Protein AF-A0A7C1KCN3-F1 (afdb_monomer_lite)

Secondary structure (DSSP, 8-state):
--HHHHHHHHHHHHHHHHHHHHHHHHHHHHHS-HHHHHHHHHHS-TTT--SHHHHHHHHHHHHHHHHHS-HHHHHHHHHHHHHT-GGGHHHHHHTSHHHHHHHHHTT---TT-S--S----

Foldseek 3Di:
DDPVLVVVVVLLVVLQVVLVVLVVVLVVLAVDDLVRVLVVLCVLQCVVDVDPVSVVVSLVVLLSCLVRPDLVSLVSSLVVQVVVDDSSNVVSVSSDPVVSVVSVVVVDDPVSNDNDPDDDD

Sequence (121 aa):
MSELREAWKLRNSLAAALEQALDWVGREIQRASVEELIDFCGSFSPGRAAGPEWVSSFDRFVELLWQHADPAVIAQLEAAFRARGPLWAPIANAFSPEHGARLRARDWRAPGARRPAVVLR

Radius of gyration: 17.43 Å; chains: 1; bounding box: 43×31×45 Å

pLDDT: mean 83.1, std 13.13, range [53.16, 97.44]

Structure (mmCIF, N/CA/C/O backbone):
data_AF-A0A7C1KCN3-F1
#
_entry.id   AF-A0A7C1KCN3-F1
#
loop_
_atom_site.group_PDB
_atom_site.id
_atom_site.type_symbol
_atom_site.label_atom_id
_atom_site.label_alt_id
_atom_site.label_comp_id
_atom_site.label_asym_id
_atom_site.label_entity_id
_atom_site.label_seq_id
_atom_site.pdbx_PDB_ins_code
_atom_site.Cartn_x
_atom_site.Cartn_y
_atom_site.Cartn_z
_atom_site.occupancy
_atom_site.B_iso_or_equiv
_atom_site.auth_seq_id
_atom_site.auth_comp_id
_atom_site.auth_asym_id
_atom_site.auth_atom_id
_atom_site.pdbx_PDB_model_num
ATOM 1 N N . MET A 1 1 ? 30.241 -0.797 -29.818 1.00 61.84 1 MET A N 1
ATOM 2 C CA . MET A 1 1 ? 28.903 -1.132 -29.271 1.00 61.84 1 MET A CA 1
ATOM 3 C C . MET A 1 1 ? 28.021 0.096 -29.415 1.00 61.84 1 MET A C 1
ATOM 5 O O . MET A 1 1 ? 28.537 1.180 -29.201 1.00 61.84 1 MET A O 1
ATOM 9 N N . SER A 1 2 ? 26.751 -0.033 -29.816 1.00 87.50 2 SER A N 1
ATOM 10 C CA . SER A 1 2 ? 25.871 1.141 -29.959 1.00 87.50 2 SER A CA 1
ATOM 11 C C . SER A 1 2 ? 25.418 1.660 -28.593 1.00 87.50 2 SER A C 1
ATOM 13 O O . SER A 1 2 ? 24.990 0.853 -27.767 1.00 87.50 2 SER A O 1
ATOM 15 N N . GLU A 1 3 ? 25.395 2.975 -28.396 1.00 91.50 3 GLU A N 1
ATOM 16 C CA . GLU A 1 3 ? 24.912 3.628 -27.166 1.00 91.50 3 GLU A CA 1
ATOM 17 C C . GLU A 1 3 ? 23.501 3.173 -26.764 1.00 91.50 3 GLU A C 1
ATOM 19 O O . GLU A 1 3 ? 23.243 2.902 -25.595 1.00 91.50 3 GLU A O 1
ATOM 24 N N . LEU A 1 4 ? 22.615 2.950 -27.743 1.00 89.44 4 LEU A N 1
ATOM 25 C CA . LEU A 1 4 ? 21.261 2.436 -27.511 1.00 89.44 4 LEU A CA 1
ATOM 26 C C . LEU A 1 4 ? 21.243 1.065 -26.809 1.00 89.44 4 LEU A C 1
ATOM 28 O O . LEU A 1 4 ? 20.371 0.793 -25.986 1.00 89.44 4 LEU A O 1
ATOM 32 N N . ARG A 1 5 ? 22.217 0.197 -27.105 1.00 88.44 5 ARG A N 1
ATOM 33 C CA . ARG A 1 5 ? 22.323 -1.134 -26.486 1.00 88.44 5 ARG A CA 1
ATOM 34 C C . ARG A 1 5 ? 22.735 -1.018 -25.023 1.00 88.44 5 ARG A C 1
ATOM 36 O O . ARG A 1 5 ? 22.178 -1.722 -24.187 1.00 88.44 5 ARG A O 1
ATOM 43 N N . GLU A 1 6 ? 23.679 -0.135 -24.717 1.00 89.75 6 GLU A N 1
ATOM 44 C CA . GLU A 1 6 ? 24.119 0.100 -23.339 1.00 89.75 6 GLU A CA 1
ATOM 45 C C . GLU A 1 6 ? 23.029 0.799 -22.516 1.00 89.75 6 GLU A C 1
ATOM 47 O O . GLU A 1 6 ? 22.738 0.366 -21.402 1.00 89.75 6 GLU A O 1
ATOM 52 N N . ALA A 1 7 ? 22.320 1.772 -23.099 1.00 89.00 7 ALA A N 1
ATOM 53 C CA . ALA A 1 7 ? 21.140 2.376 -22.481 1.00 89.00 7 ALA A CA 1
ATOM 54 C C . ALA A 1 7 ? 20.051 1.329 -22.174 1.00 89.00 7 ALA A C 1
ATOM 56 O O . ALA A 1 7 ? 19.464 1.332 -21.089 1.00 89.00 7 ALA A O 1
ATOM 57 N N . TRP A 1 8 ? 19.814 0.379 -23.088 1.00 86.88 8 TRP A N 1
ATOM 58 C CA . TRP A 1 8 ? 18.850 -0.703 -22.869 1.00 86.88 8 TRP A CA 1
ATOM 59 C C . TRP A 1 8 ? 19.272 -1.664 -21.750 1.00 86.88 8 TRP A C 1
ATOM 61 O O . TRP A 1 8 ? 18.446 -2.050 -20.920 1.00 86.88 8 TRP A O 1
ATOM 71 N N . LYS A 1 9 ? 20.558 -2.034 -21.687 1.00 86.88 9 LYS A N 1
ATOM 72 C CA . LYS A 1 9 ? 21.103 -2.846 -20.587 1.00 86.88 9 LYS A CA 1
ATOM 73 C C . LYS A 1 9 ? 20.945 -2.134 -19.244 1.00 86.88 9 LYS A C 1
ATOM 75 O O . LYS A 1 9 ? 20.444 -2.748 -18.305 1.00 86.88 9 LYS A O 1
ATOM 80 N N . LEU A 1 10 ? 21.289 -0.845 -19.169 1.00 88.69 10 LEU A N 1
ATOM 81 C CA . LEU A 1 10 ? 21.130 -0.039 -17.956 1.00 88.69 10 LEU A CA 1
ATOM 82 C C . LEU A 1 10 ? 19.670 -0.012 -17.491 1.00 88.69 10 LEU A C 1
ATOM 84 O O . LEU A 1 10 ? 19.392 -0.304 -16.329 1.00 88.69 10 LEU A O 1
ATOM 88 N N . ARG A 1 11 ? 18.726 0.252 -18.403 1.00 87.06 11 ARG A N 1
ATOM 89 C CA . ARG A 1 11 ? 17.289 0.209 -18.100 1.00 87.06 11 ARG A CA 1
ATOM 90 C C . ARG A 1 11 ? 16.866 -1.138 -17.505 1.00 87.06 11 ARG A C 1
ATOM 92 O O . ARG A 1 11 ? 16.059 -1.162 -16.579 1.00 87.06 11 ARG A O 1
ATOM 99 N N . ASN A 1 12 ? 17.390 -2.255 -18.014 1.00 85.19 12 ASN A N 1
ATOM 100 C CA . ASN A 1 12 ? 17.054 -3.591 -17.509 1.00 85.19 12 ASN A CA 1
ATOM 101 C C . ASN A 1 12 ? 17.644 -3.863 -16.122 1.00 85.19 12 ASN A C 1
ATOM 103 O O . ASN A 1 12 ? 16.952 -4.438 -15.283 1.00 85.19 12 ASN A O 1
ATOM 107 N N . SER A 1 13 ? 18.871 -3.412 -15.860 1.00 86.19 13 SER A N 1
ATOM 108 C CA . SER A 1 13 ? 19.472 -3.483 -14.524 1.00 86.19 13 SER A CA 1
ATOM 109 C C . SER A 1 13 ? 18.679 -2.661 -13.506 1.00 86.19 13 SER A C 1
ATOM 111 O O . SER A 1 13 ? 18.402 -3.148 -12.414 1.00 86.19 13 SER A O 1
ATOM 113 N N . LEU A 1 14 ? 18.241 -1.451 -13.878 1.00 86.94 14 LEU A N 1
ATOM 114 C CA . LEU A 1 14 ? 17.398 -0.607 -13.025 1.00 86.94 14 LEU A CA 1
ATOM 115 C C . LEU A 1 14 ? 16.030 -1.246 -12.753 1.00 86.94 14 LEU A C 1
ATOM 117 O O . LEU A 1 14 ? 15.568 -1.228 -11.617 1.00 86.94 14 LEU A O 1
ATOM 121 N N . ALA A 1 15 ? 15.407 -1.865 -13.760 1.00 83.81 15 ALA A N 1
ATOM 122 C CA . ALA A 1 15 ? 14.154 -2.599 -13.578 1.00 83.81 15 ALA A CA 1
ATOM 123 C C . ALA A 1 15 ? 14.308 -3.767 -12.584 1.00 83.81 15 ALA A C 1
ATOM 125 O O . ALA A 1 15 ? 13.458 -3.949 -11.716 1.00 83.81 15 ALA A O 1
ATOM 126 N N . ALA A 1 16 ? 15.407 -4.524 -12.672 1.00 84.69 16 ALA A N 1
ATOM 127 C CA . ALA A 1 16 ? 15.692 -5.625 -11.750 1.00 84.69 16 ALA A CA 1
ATOM 128 C C . ALA A 1 16 ? 16.024 -5.144 -10.327 1.00 84.69 16 ALA A C 1
ATOM 130 O O . ALA A 1 16 ? 15.675 -5.815 -9.356 1.00 84.69 16 ALA A O 1
ATOM 131 N N . ALA A 1 17 ? 16.700 -4.002 -10.189 1.00 87.25 17 ALA A N 1
ATOM 132 C CA . ALA A 1 17 ? 16.958 -3.385 -8.890 1.00 87.25 17 ALA A CA 1
ATOM 133 C C . ALA A 1 17 ? 15.660 -2.873 -8.246 1.00 87.25 17 ALA A C 1
ATOM 135 O O . ALA A 1 17 ? 15.444 -3.085 -7.057 1.00 87.25 17 ALA A O 1
ATOM 136 N N . LEU A 1 18 ? 14.773 -2.259 -9.037 1.00 86.44 18 LEU A N 1
ATOM 137 C CA . LEU A 1 18 ? 13.465 -1.803 -8.569 1.00 86.44 18 LEU A CA 1
ATOM 138 C C . LEU A 1 18 ? 12.604 -2.973 -8.079 1.00 86.44 18 LEU A C 1
ATOM 140 O O . LEU A 1 18 ? 12.014 -2.877 -7.012 1.00 86.44 18 LEU A O 1
ATOM 144 N N . GLU A 1 19 ? 12.563 -4.084 -8.816 1.00 84.75 19 GLU A N 1
ATOM 145 C CA . GLU A 1 19 ? 11.852 -5.299 -8.391 1.00 84.75 19 GLU A CA 1
ATOM 146 C C . GLU A 1 19 ? 12.354 -5.801 -7.025 1.00 84.75 19 GLU A C 1
ATOM 148 O O . GLU A 1 19 ? 11.560 -5.984 -6.108 1.00 84.75 19 GLU A O 1
ATOM 153 N N . GLN A 1 20 ? 13.675 -5.906 -6.841 1.00 87.50 20 GLN A N 1
ATOM 154 C CA . GLN A 1 20 ? 14.273 -6.307 -5.559 1.00 87.50 20 GLN A CA 1
ATOM 155 C C . GLN A 1 20 ? 13.968 -5.330 -4.417 1.00 87.50 20 GLN A C 1
ATOM 157 O O . GLN A 1 20 ? 13.759 -5.756 -3.281 1.00 87.50 20 GLN A O 1
ATOM 162 N N . ALA A 1 21 ? 13.955 -4.025 -4.702 1.00 89.69 21 ALA A N 1
ATOM 163 C CA . ALA A 1 21 ? 13.609 -3.011 -3.715 1.00 89.69 21 ALA A CA 1
ATOM 164 C C . ALA A 1 21 ? 12.146 -3.145 -3.270 1.00 89.69 21 ALA A C 1
ATOM 166 O O . ALA A 1 21 ? 11.868 -3.083 -2.076 1.00 89.69 21 ALA A O 1
ATOM 167 N N . LEU A 1 22 ? 11.221 -3.388 -4.204 1.00 88.62 22 LEU A N 1
ATOM 168 C CA . LEU A 1 22 ? 9.805 -3.594 -3.892 1.00 88.62 22 LEU A CA 1
ATOM 169 C C . LEU A 1 22 ? 9.577 -4.890 -3.102 1.00 88.62 22 LEU A C 1
ATOM 171 O O . LEU A 1 22 ? 8.840 -4.868 -2.121 1.00 88.62 22 LEU A O 1
ATOM 175 N N . ASP A 1 23 ? 10.274 -5.979 -3.441 1.00 88.81 23 ASP A N 1
ATOM 176 C CA . ASP A 1 23 ? 10.240 -7.226 -2.661 1.00 88.81 23 ASP A CA 1
ATOM 177 C C . ASP A 1 23 ? 10.787 -7.037 -1.238 1.00 88.81 23 ASP A C 1
ATOM 179 O O . ASP A 1 23 ? 10.327 -7.661 -0.277 1.00 88.81 23 ASP A O 1
ATOM 183 N N . TRP A 1 24 ? 11.810 -6.194 -1.074 1.00 92.44 24 TRP A N 1
ATOM 184 C CA . TRP A 1 24 ? 12.312 -5.828 0.247 1.00 92.44 24 TRP A CA 1
ATOM 185 C C . TRP A 1 24 ? 11.275 -5.017 1.030 1.00 92.44 24 TRP A C 1
ATOM 187 O O . TRP A 1 24 ? 10.949 -5.408 2.147 1.00 92.44 24 TRP A O 1
ATOM 197 N N . VAL A 1 25 ? 10.678 -3.984 0.428 1.00 92.06 25 VAL A N 1
ATOM 198 C CA . VAL A 1 25 ? 9.604 -3.198 1.059 1.00 92.06 25 VAL A CA 1
ATOM 199 C C . VAL A 1 25 ? 8.420 -4.082 1.456 1.00 92.06 25 VAL A C 1
ATOM 201 O O . VAL A 1 25 ? 7.918 -3.950 2.567 1.00 92.06 25 VAL A O 1
ATOM 204 N N . GLY A 1 26 ? 8.005 -5.027 0.608 1.00 91.62 26 GLY A N 1
ATOM 205 C CA . GLY A 1 26 ? 6.932 -5.970 0.928 1.00 91.62 26 GLY A CA 1
ATOM 206 C C . GLY A 1 26 ? 7.228 -6.819 2.169 1.00 91.62 26 GLY A C 1
ATOM 207 O O . GLY A 1 26 ? 6.351 -7.012 3.010 1.00 91.62 26 GLY A O 1
ATOM 208 N N . ARG A 1 27 ? 8.479 -7.270 2.337 1.00 94.25 27 ARG A N 1
ATOM 209 C CA . ARG A 1 27 ? 8.914 -7.991 3.547 1.00 94.25 27 ARG A CA 1
ATOM 210 C C . ARG A 1 27 ? 8.932 -7.101 4.784 1.00 94.25 27 ARG A C 1
ATOM 212 O O . ARG A 1 27 ? 8.571 -7.571 5.858 1.00 94.25 27 ARG A O 1
ATOM 219 N N . GLU A 1 28 ? 9.338 -5.844 4.647 1.00 96.69 28 GLU A N 1
ATOM 220 C CA . GLU A 1 28 ? 9.319 -4.899 5.767 1.00 96.69 28 GLU A CA 1
ATOM 221 C C . GLU A 1 28 ? 7.881 -4.540 6.168 1.00 96.69 28 GLU A C 1
ATOM 223 O O . GLU A 1 28 ? 7.577 -4.551 7.353 1.00 96.69 28 GLU A O 1
ATOM 228 N N . ILE A 1 29 ? 6.955 -4.378 5.214 1.00 95.19 29 ILE A N 1
ATOM 229 C CA . ILE A 1 29 ? 5.514 -4.224 5.494 1.00 95.19 29 ILE A CA 1
ATOM 230 C C . ILE A 1 29 ? 4.976 -5.401 6.318 1.00 95.19 29 ILE A C 1
ATOM 232 O O . ILE A 1 29 ? 4.212 -5.197 7.255 1.00 95.19 29 ILE A O 1
ATOM 236 N N . GLN A 1 30 ? 5.372 -6.631 5.985 1.00 93.88 30 GLN A N 1
ATOM 237 C CA . GLN A 1 30 ? 4.935 -7.834 6.703 1.00 93.88 30 GLN A CA 1
ATOM 238 C C . GLN A 1 30 ? 5.515 -7.952 8.119 1.00 93.88 30 GLN A C 1
ATOM 240 O O . GLN A 1 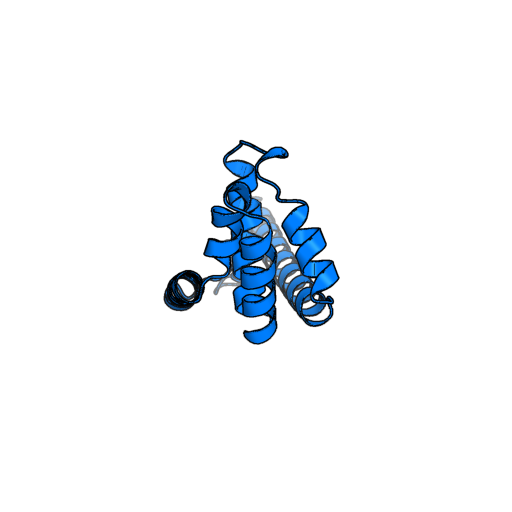30 ? 4.953 -8.665 8.949 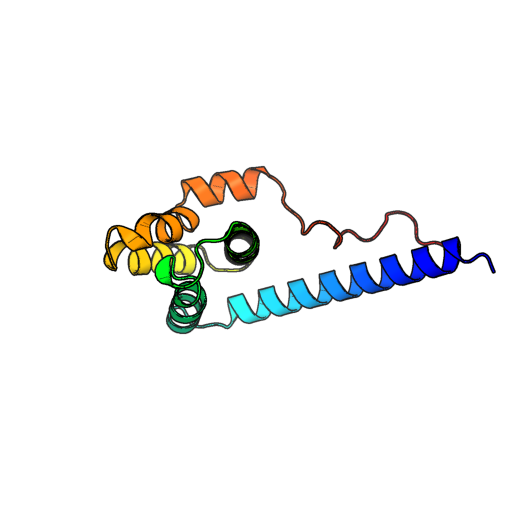1.00 93.88 30 GLN A O 1
ATOM 245 N N . ARG A 1 31 ? 6.652 -7.303 8.385 1.00 95.75 31 ARG A N 1
ATOM 246 C CA . ARG A 1 31 ? 7.325 -7.301 9.693 1.00 95.75 31 ARG A CA 1
ATOM 247 C C . ARG A 1 31 ? 6.913 -6.123 10.565 1.00 95.75 31 ARG A C 1
ATOM 249 O O . ARG A 1 31 ? 6.987 -6.241 11.787 1.00 95.75 31 ARG A O 1
ATOM 256 N N . ALA A 1 32 ? 6.528 -5.014 9.941 1.00 96.69 32 ALA A N 1
ATOM 257 C CA . ALA A 1 32 ? 6.147 -3.794 10.621 1.00 96.69 32 ALA A CA 1
ATOM 258 C C . ALA A 1 32 ? 4.955 -4.039 11.547 1.00 96.69 32 ALA A C 1
ATOM 260 O O . ALA A 1 32 ? 3.994 -4.742 11.216 1.00 96.69 32 ALA A O 1
ATOM 261 N N . SER A 1 33 ? 5.014 -3.427 12.724 1.00 97.00 33 SER A N 1
ATOM 262 C CA . SER A 1 33 ? 3.869 -3.419 13.627 1.00 97.00 33 SER A CA 1
ATOM 263 C C . SER A 1 33 ? 2.740 -2.551 13.061 1.00 97.00 33 SER A C 1
ATOM 265 O O . SER A 1 33 ? 2.968 -1.632 12.273 1.00 97.00 33 SER A O 1
ATOM 267 N N . VAL A 1 34 ? 1.503 -2.801 13.501 1.00 96.38 34 VAL A N 1
ATOM 268 C CA . VAL A 1 34 ? 0.359 -1.951 13.129 1.00 96.38 34 VAL A CA 1
ATOM 269 C C . VAL A 1 34 ? 0.609 -0.494 13.535 1.00 96.38 34 VAL A C 1
ATOM 271 O O . VAL A 1 34 ? 0.304 0.409 12.765 1.00 96.38 34 VAL A O 1
ATOM 274 N N . GLU A 1 35 ? 1.199 -0.261 14.708 1.00 96.62 35 GLU A N 1
ATOM 275 C CA . GLU A 1 35 ? 1.524 1.080 15.209 1.00 96.62 35 GLU A CA 1
ATOM 276 C C . GLU A 1 35 ? 2.554 1.793 14.323 1.00 96.62 35 GLU A C 1
ATOM 278 O O . GLU A 1 35 ? 2.332 2.928 13.911 1.00 96.62 35 GLU A O 1
ATOM 283 N N . GLU A 1 36 ? 3.616 1.095 13.919 1.00 96.38 36 GLU A N 1
ATOM 284 C CA . GLU A 1 36 ? 4.622 1.627 12.994 1.00 96.38 36 GLU A CA 1
ATOM 285 C C . GLU A 1 36 ? 4.015 1.991 11.631 1.00 96.38 36 GLU A C 1
ATOM 287 O O . GLU A 1 36 ? 4.287 3.064 11.088 1.00 96.38 36 GLU A O 1
ATOM 292 N N . LEU A 1 37 ? 3.135 1.140 11.094 1.00 95.38 37 LEU A N 1
ATOM 293 C CA . LEU A 1 37 ? 2.421 1.423 9.848 1.00 95.38 37 LEU A CA 1
ATOM 294 C C . LEU A 1 37 ? 1.478 2.624 9.988 1.00 95.38 37 LEU A C 1
ATOM 296 O O . LEU A 1 37 ? 1.371 3.426 9.058 1.00 95.38 37 LEU A O 1
ATOM 300 N N . ILE A 1 38 ? 0.811 2.772 11.135 1.00 93.69 38 ILE A N 1
ATOM 301 C CA . ILE A 1 38 ? -0.039 3.926 11.448 1.00 93.69 38 ILE A CA 1
ATOM 302 C C . ILE A 1 38 ? 0.792 5.208 11.505 1.00 93.69 38 ILE A C 1
ATOM 304 O O . ILE A 1 38 ? 0.379 6.223 10.939 1.00 93.69 38 ILE A O 1
ATOM 308 N N . ASP A 1 39 ? 1.943 5.188 12.168 1.00 91.69 39 ASP A N 1
ATOM 309 C CA . ASP A 1 39 ? 2.817 6.355 12.288 1.00 91.69 39 ASP A CA 1
ATOM 310 C C . ASP A 1 39 ? 3.406 6.747 10.936 1.00 91.69 39 ASP A C 1
ATOM 312 O O . ASP A 1 39 ? 3.361 7.921 10.546 1.00 91.69 39 ASP A O 1
ATOM 316 N N . PHE A 1 40 ? 3.861 5.759 10.164 1.00 91.50 40 PHE A N 1
ATOM 317 C CA . PHE A 1 40 ? 4.362 5.980 8.817 1.00 91.50 40 PHE A CA 1
ATOM 318 C C . PHE A 1 40 ? 3.268 6.537 7.897 1.00 91.50 40 PHE A C 1
ATOM 320 O O . PHE A 1 40 ? 3.470 7.582 7.278 1.00 91.50 40 PHE A O 1
ATOM 327 N N . CYS A 1 41 ? 2.074 5.933 7.868 1.00 89.19 41 CYS A N 1
ATOM 328 C CA . CYS A 1 41 ? 0.920 6.462 7.128 1.00 89.19 41 CYS A CA 1
ATOM 329 C C . CYS A 1 41 ? 0.505 7.857 7.635 1.00 89.19 41 CYS A C 1
ATOM 331 O O . CYS A 1 41 ? 0.098 8.715 6.858 1.00 89.19 41 CYS A O 1
ATOM 333 N N . GLY A 1 42 ? 0.654 8.120 8.934 1.00 85.88 42 GLY A N 1
ATOM 334 C CA . GLY A 1 42 ? 0.384 9.410 9.561 1.00 85.88 42 GLY A CA 1
ATOM 335 C C . GLY A 1 42 ? 1.335 10.523 9.119 1.00 85.88 42 GLY A C 1
ATOM 336 O O . GLY A 1 42 ? 0.946 11.694 9.118 1.00 85.88 42 GLY A O 1
ATOM 337 N N . SER A 1 43 ? 2.554 10.176 8.692 1.00 83.31 43 SER A N 1
ATOM 338 C CA . SER A 1 43 ? 3.485 11.126 8.072 1.00 83.31 43 SER A CA 1
ATOM 339 C C . SER A 1 43 ? 2.925 11.695 6.764 1.00 83.31 43 SER A C 1
ATOM 341 O O . SER A 1 43 ? 3.190 12.858 6.438 1.00 83.31 43 SER A O 1
ATOM 343 N N . PHE A 1 44 ? 2.040 10.937 6.102 1.00 75.62 44 PHE A N 1
ATOM 344 C CA . PHE A 1 44 ? 1.242 11.379 4.970 1.00 75.62 44 PHE A CA 1
ATOM 345 C C . PHE A 1 44 ? -0.012 12.145 5.429 1.00 75.62 44 PHE A C 1
ATOM 347 O O . PHE A 1 44 ? -1.114 11.911 4.953 1.00 75.62 44 PHE A O 1
ATOM 354 N N . SER A 1 45 ? 0.116 13.075 6.376 1.00 70.25 45 SER A N 1
ATOM 355 C CA . SER A 1 45 ? -1.001 13.931 6.794 1.00 70.25 45 SER A CA 1
ATOM 356 C C . SER A 1 45 ? -1.359 14.961 5.705 1.00 70.25 45 SER A C 1
ATOM 358 O O . SER A 1 45 ? -0.450 15.618 5.188 1.00 70.25 45 SER A O 1
ATOM 360 N N . PRO A 1 46 ? -2.655 15.217 5.421 1.00 61.94 46 PRO A N 1
ATOM 361 C CA . PRO A 1 46 ? -3.089 16.233 4.451 1.00 61.94 46 PRO A CA 1
ATOM 362 C C . PRO A 1 46 ? -2.568 17.644 4.760 1.00 61.94 46 PRO A C 1
ATOM 364 O O . PRO A 1 46 ? -2.410 18.463 3.860 1.00 61.94 46 PRO A O 1
ATOM 367 N N . GLY A 1 47 ? -2.274 17.934 6.035 1.00 65.19 47 GLY A N 1
ATOM 368 C CA . GLY A 1 47 ? -1.711 19.216 6.465 1.00 65.19 47 GLY A CA 1
ATOM 369 C C . GLY A 1 47 ? -0.217 19.385 6.168 1.00 65.19 47 GLY A C 1
ATOM 370 O O . GLY A 1 47 ? 0.296 20.493 6.287 1.00 65.19 47 GLY A O 1
ATOM 371 N N . ARG A 1 48 ? 0.495 18.311 5.797 1.00 63.66 48 ARG A N 1
ATOM 372 C CA . ARG A 1 48 ? 1.941 18.341 5.515 1.00 63.66 48 ARG A CA 1
ATOM 373 C C . ARG A 1 48 ? 2.276 18.437 4.029 1.00 63.66 48 ARG A C 1
ATOM 375 O O . ARG A 1 48 ? 3.385 18.849 3.705 1.00 63.66 48 ARG A O 1
ATOM 382 N N . ALA A 1 49 ? 1.351 18.095 3.134 1.00 55.66 49 ALA A N 1
ATOM 383 C CA . ALA A 1 49 ? 1.586 18.187 1.698 1.00 55.66 49 ALA A CA 1
ATOM 384 C C . ALA A 1 49 ? 0.273 18.326 0.916 1.00 55.66 49 ALA A C 1
ATOM 386 O O . ALA A 1 49 ? -0.492 17.379 0.775 1.00 55.66 49 ALA A O 1
ATOM 387 N N . ALA A 1 50 ? 0.038 19.517 0.366 1.00 54.84 50 ALA A N 1
ATOM 388 C CA . ALA A 1 50 ? -1.155 19.833 -0.424 1.00 54.84 50 ALA A CA 1
ATOM 389 C C . ALA A 1 50 ? -0.990 19.560 -1.940 1.00 54.84 50 ALA A C 1
ATOM 391 O O . ALA A 1 50 ? -1.858 19.931 -2.728 1.00 54.84 50 ALA A O 1
ATOM 392 N N . GLY A 1 51 ? 0.136 18.972 -2.370 1.00 58.16 51 GLY A N 1
ATOM 393 C CA . GLY A 1 51 ? 0.506 18.829 -3.784 1.00 58.16 51 GLY A CA 1
ATOM 394 C C . GLY A 1 51 ? 0.201 17.449 -4.399 1.00 58.16 51 GLY A C 1
ATOM 395 O O . GLY A 1 51 ? 0.222 16.441 -3.692 1.00 58.16 51 GLY A O 1
ATOM 396 N N . PRO A 1 52 ? -0.011 17.367 -5.730 1.00 54.78 52 PRO A N 1
ATOM 397 C CA . PRO A 1 52 ? -0.381 16.129 -6.431 1.00 54.78 52 PRO A CA 1
ATOM 398 C C . PRO A 1 52 ? 0.714 15.050 -6.417 1.00 54.78 52 PRO A C 1
ATOM 400 O O . PRO A 1 52 ? 0.414 13.858 -6.437 1.00 54.78 52 PRO A O 1
ATOM 403 N N . GLU A 1 53 ? 1.986 15.441 -6.339 1.00 53.16 53 GLU A N 1
ATOM 404 C CA . GLU A 1 53 ? 3.113 14.495 -6.352 1.00 53.16 53 GLU A CA 1
ATOM 405 C C . GLU A 1 53 ? 3.154 13.632 -5.085 1.00 53.16 53 GLU A C 1
ATOM 407 O O . GLU A 1 53 ? 3.536 12.460 -5.107 1.00 53.16 53 GLU A O 1
ATOM 412 N N . TRP A 1 54 ? 2.664 14.181 -3.979 1.00 60.09 54 TRP A N 1
ATOM 413 C CA . TRP A 1 54 ? 2.600 13.477 -2.710 1.00 60.09 54 TRP A CA 1
ATOM 414 C C . TRP A 1 54 ? 1.452 12.466 -2.667 1.00 60.09 54 TRP A C 1
ATOM 416 O O . TRP A 1 54 ? 1.642 11.353 -2.176 1.00 60.09 54 TRP A O 1
ATOM 426 N N . VAL A 1 55 ? 0.306 12.805 -3.274 1.00 64.19 55 VAL A N 1
ATOM 427 C CA . VAL A 1 55 ? -0.807 11.861 -3.484 1.00 64.19 55 VAL A CA 1
ATOM 428 C C . VAL A 1 55 ? -0.299 10.646 -4.256 1.00 64.19 55 VAL A C 1
ATOM 430 O O . VAL A 1 55 ? -0.547 9.515 -3.855 1.00 64.19 55 VAL A O 1
ATOM 433 N N . SER A 1 56 ? 0.541 10.870 -5.275 1.00 70.75 56 SER A N 1
ATOM 434 C CA . SER A 1 56 ? 1.104 9.772 -6.060 1.00 70.75 56 SER A CA 1
ATOM 435 C C . SER A 1 56 ? 2.020 8.842 -5.252 1.00 70.75 56 SER A C 1
ATOM 437 O O . SER A 1 56 ? 2.010 7.641 -5.492 1.00 70.75 56 SER A O 1
ATOM 439 N N . SER A 1 57 ? 2.780 9.355 -4.277 1.00 75.75 57 SER A N 1
ATOM 440 C CA . SER A 1 57 ? 3.672 8.534 -3.441 1.00 75.75 57 SER A CA 1
ATOM 441 C C . SER A 1 57 ? 2.903 7.740 -2.384 1.00 75.75 57 SER A C 1
ATOM 443 O O . SER A 1 57 ? 3.195 6.563 -2.167 1.00 75.75 57 SER A O 1
ATOM 445 N N . PHE A 1 58 ? 1.895 8.360 -1.765 1.00 83.25 58 PHE A N 1
ATOM 446 C CA . PHE A 1 58 ? 1.005 7.684 -0.824 1.00 83.25 58 PHE A CA 1
ATOM 447 C C . PHE A 1 58 ? 0.202 6.574 -1.512 1.00 83.25 58 PHE A C 1
ATOM 449 O O . PHE A 1 58 ? 0.177 5.449 -1.018 1.00 83.25 58 PHE A O 1
ATOM 456 N N . ASP A 1 59 ? -0.360 6.844 -2.693 1.00 82.31 59 ASP A N 1
ATOM 457 C CA . ASP A 1 59 ? -1.111 5.852 -3.468 1.00 82.31 59 ASP A CA 1
ATOM 458 C C . ASP A 1 59 ? -0.258 4.611 -3.780 1.00 82.31 59 ASP A C 1
ATOM 460 O O . ASP A 1 59 ? -0.728 3.483 -3.633 1.00 82.31 59 ASP A O 1
ATOM 464 N N . ARG A 1 60 ? 1.026 4.789 -4.136 1.00 83.50 60 ARG A N 1
ATOM 465 C CA . ARG A 1 60 ? 1.954 3.660 -4.356 1.00 83.50 60 ARG A CA 1
ATOM 466 C C . ARG A 1 60 ? 2.198 2.844 -3.098 1.00 83.50 60 ARG A C 1
ATOM 468 O O . ARG A 1 60 ? 2.299 1.622 -3.172 1.00 83.50 60 ARG A O 1
ATOM 475 N N . PHE A 1 61 ? 2.306 3.497 -1.948 1.00 88.06 61 PHE A N 1
ATOM 476 C CA . PHE A 1 61 ? 2.481 2.784 -0.693 1.00 88.06 61 PHE A CA 1
ATOM 477 C C . PHE A 1 61 ? 1.210 2.023 -0.286 1.00 88.06 61 PHE A C 1
ATOM 479 O O . PHE A 1 61 ? 1.298 0.873 0.137 1.00 88.06 61 PHE A O 1
ATOM 486 N N . VAL A 1 62 ? 0.027 2.608 -0.494 1.00 89.81 62 VAL A N 1
ATOM 487 C CA . VAL A 1 62 ? -1.267 1.935 -0.287 1.00 89.81 62 VAL A CA 1
ATOM 488 C C . VAL A 1 62 ? -1.403 0.708 -1.190 1.00 89.81 62 VAL A C 1
ATOM 490 O O . VAL A 1 62 ? -1.846 -0.344 -0.728 1.00 89.81 62 VAL A O 1
ATOM 493 N N . GLU A 1 63 ? -0.986 0.806 -2.455 1.00 88.31 63 GLU A N 1
ATOM 494 C CA . GLU A 1 63 ? -0.936 -0.336 -3.374 1.00 88.31 63 GLU A CA 1
ATOM 495 C C . GLU A 1 63 ? -0.063 -1.473 -2.808 1.00 88.31 63 GLU A C 1
ATOM 497 O O . GLU A 1 63 ? -0.501 -2.624 -2.794 1.00 88.31 63 GLU A O 1
ATOM 502 N N . LEU A 1 64 ? 1.124 -1.160 -2.272 1.00 89.62 64 LEU A N 1
ATOM 503 C CA . LEU A 1 64 ? 2.011 -2.149 -1.642 1.00 89.62 64 LEU A CA 1
ATOM 504 C C . LEU A 1 64 ? 1.419 -2.749 -0.359 1.00 89.62 64 LEU A C 1
ATOM 506 O O . LEU A 1 64 ? 1.516 -3.958 -0.146 1.00 89.62 64 LEU A O 1
ATOM 510 N N . LEU A 1 65 ? 0.761 -1.942 0.475 1.00 92.94 65 LEU A N 1
ATOM 511 C CA . LEU A 1 65 ? 0.065 -2.430 1.667 1.00 92.94 65 LEU A CA 1
ATOM 512 C C . LEU A 1 65 ? -1.013 -3.451 1.298 1.00 92.94 65 LEU A C 1
ATOM 514 O O . LEU A 1 65 ? -1.051 -4.533 1.874 1.00 92.94 65 LEU A O 1
A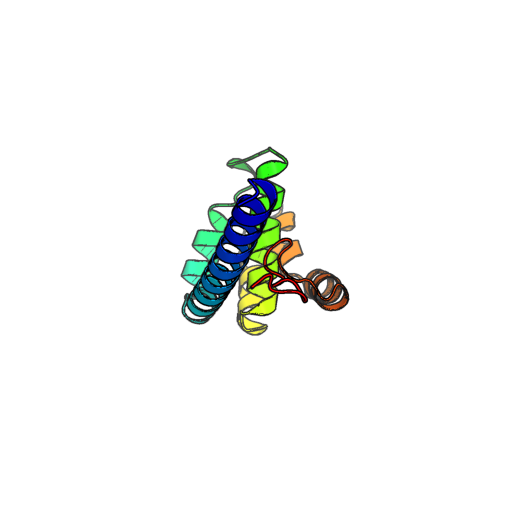TOM 518 N N . TRP A 1 66 ? -1.836 -3.164 0.290 1.00 91.19 66 TRP A N 1
ATOM 519 C CA . TRP A 1 66 ? -2.861 -4.101 -0.177 1.00 91.19 66 TRP A CA 1
ATOM 520 C C . TRP A 1 66 ? -2.304 -5.382 -0.809 1.00 91.19 66 TRP A C 1
ATOM 522 O O . TRP A 1 66 ? -3.026 -6.377 -0.881 1.00 91.19 66 TRP A O 1
ATOM 532 N N . GLN A 1 67 ? -1.057 -5.362 -1.285 1.00 88.44 67 GLN A N 1
ATOM 533 C CA . GLN A 1 67 ? -0.381 -6.538 -1.837 1.00 88.44 67 GLN A CA 1
ATOM 534 C C . GLN A 1 67 ? 0.253 -7.425 -0.764 1.00 88.44 67 GLN A C 1
ATOM 536 O O . GLN A 1 67 ? 0.262 -8.645 -0.924 1.00 88.44 67 GLN A O 1
ATOM 541 N N . HIS A 1 68 ? 0.802 -6.830 0.298 1.00 90.81 68 HIS A N 1
ATOM 542 C CA . HIS A 1 68 ? 1.686 -7.540 1.226 1.00 90.81 68 HIS A CA 1
ATOM 543 C C . HIS A 1 68 ? 1.154 -7.667 2.654 1.00 90.81 68 HIS A C 1
ATOM 545 O O . HIS A 1 68 ? 1.532 -8.622 3.336 1.00 90.81 68 HIS A O 1
ATOM 551 N N . ALA A 1 69 ? 0.314 -6.738 3.116 1.00 91.94 69 ALA A N 1
ATOM 552 C CA . ALA A 1 69 ? -0.195 -6.741 4.482 1.00 91.94 69 ALA A CA 1
ATOM 553 C C . ALA A 1 69 ? -1.383 -7.699 4.653 1.00 91.94 69 ALA A C 1
ATOM 555 O O . ALA A 1 69 ? -2.168 -7.934 3.732 1.00 91.94 69 ALA A O 1
ATOM 556 N N . ASP A 1 70 ? -1.541 -8.215 5.872 1.00 92.19 70 ASP A N 1
ATOM 557 C CA . ASP A 1 70 ? -2.716 -8.998 6.252 1.00 92.19 70 ASP A CA 1
ATOM 558 C C . ASP A 1 70 ? -3.989 -8.121 6.176 1.00 92.19 70 ASP A C 1
ATOM 560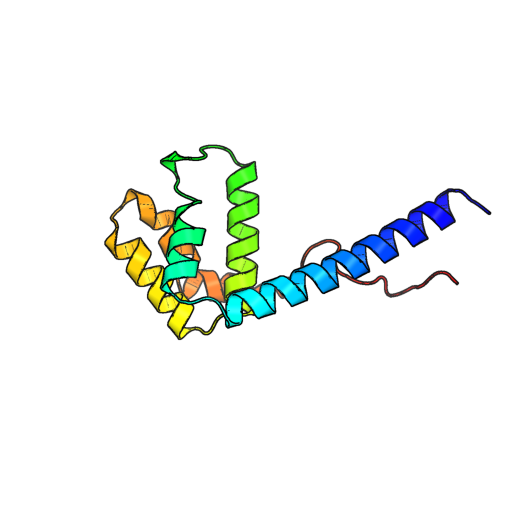 O O . ASP A 1 70 ? -3.974 -6.978 6.652 1.00 92.19 70 ASP A O 1
ATOM 564 N N . PRO A 1 71 ? -5.114 -8.614 5.624 1.00 91.88 71 PRO A N 1
ATOM 565 C CA . PRO A 1 71 ? -6.383 -7.885 5.622 1.00 91.88 71 PRO A CA 1
ATOM 566 C C . PRO A 1 71 ? -6.822 -7.362 7.001 1.00 91.88 71 PRO A C 1
ATOM 568 O O . PRO A 1 71 ? -7.423 -6.290 7.083 1.00 91.88 71 PRO A O 1
ATOM 571 N N . ALA A 1 72 ? -6.505 -8.072 8.087 1.00 95.12 72 ALA A N 1
ATOM 572 C CA . ALA A 1 72 ? -6.776 -7.635 9.453 1.00 95.12 72 ALA A CA 1
ATOM 573 C C . ALA A 1 72 ? -5.923 -6.424 9.864 1.00 95.12 72 ALA A C 1
ATOM 575 O O . ALA A 1 72 ? -6.387 -5.581 10.634 1.00 95.12 72 ALA A O 1
ATOM 576 N N . VAL A 1 73 ? -4.695 -6.303 9.350 1.00 96.31 73 VAL A N 1
ATOM 577 C CA . VAL A 1 73 ? -3.860 -5.103 9.530 1.00 96.31 73 VAL A CA 1
ATOM 578 C C . VAL A 1 73 ? -4.474 -3.931 8.769 1.00 96.31 73 VAL A C 1
ATOM 580 O O . VAL A 1 73 ? -4.650 -2.863 9.347 1.00 96.31 73 VAL A O 1
ATOM 583 N N . ILE A 1 74 ? -4.893 -4.135 7.515 1.00 96.31 74 ILE A N 1
ATOM 584 C CA . ILE A 1 74 ? -5.551 -3.089 6.712 1.00 96.31 74 ILE A CA 1
ATOM 585 C C . ILE A 1 74 ? -6.822 -2.563 7.398 1.00 96.31 74 ILE A C 1
ATOM 587 O O . ILE A 1 74 ? -7.016 -1.350 7.484 1.00 96.31 74 ILE A O 1
ATOM 591 N N . ALA A 1 75 ? -7.650 -3.451 7.955 1.00 96.44 75 ALA A N 1
ATOM 592 C CA . ALA A 1 75 ? -8.844 -3.058 8.703 1.00 96.44 75 ALA A CA 1
ATOM 593 C C . ALA A 1 75 ? -8.511 -2.230 9.961 1.00 96.44 75 ALA A C 1
ATOM 595 O O . ALA A 1 75 ? -9.223 -1.277 10.287 1.00 96.44 75 ALA A O 1
ATOM 596 N N . GLN A 1 76 ? -7.413 -2.550 10.655 1.00 97.44 76 GLN A N 1
ATOM 597 C CA . GLN A 1 76 ? -6.938 -1.759 11.795 1.00 97.44 76 GLN A CA 1
ATOM 598 C C . GLN A 1 76 ? -6.443 -0.373 11.368 1.00 97.44 76 GLN A C 1
ATOM 600 O O . GLN A 1 76 ? -6.750 0.605 12.049 1.00 97.44 76 GLN A O 1
ATOM 605 N N . LEU A 1 77 ? -5.746 -0.261 10.229 1.00 96.12 77 LEU A N 1
ATOM 606 C CA . LEU A 1 77 ? -5.352 1.033 9.659 1.00 96.12 77 LEU A CA 1
ATOM 607 C C . LEU A 1 77 ? -6.583 1.885 9.331 1.00 96.12 77 LEU A C 1
ATOM 609 O O . LEU A 1 77 ? -6.657 3.044 9.744 1.00 96.12 77 LEU A O 1
ATOM 613 N N . GLU A 1 78 ? -7.572 1.308 8.642 1.00 96.38 78 GLU A N 1
ATOM 614 C CA . GLU A 1 78 ? -8.834 1.987 8.341 1.00 96.38 78 GLU A CA 1
ATOM 615 C C . GLU A 1 78 ? -9.484 2.526 9.622 1.00 96.38 78 GLU A C 1
ATOM 617 O O . GLU A 1 78 ? -9.778 3.720 9.703 1.00 96.38 78 GLU A O 1
ATOM 622 N N . ALA A 1 79 ? -9.668 1.670 10.632 1.00 96.81 79 ALA A N 1
ATOM 623 C CA . ALA A 1 79 ? -10.293 2.041 11.898 1.00 96.81 79 ALA A CA 1
ATOM 624 C C . ALA A 1 79 ? -9.509 3.142 12.631 1.00 96.81 79 ALA A C 1
ATOM 626 O O . ALA A 1 79 ? -10.105 4.123 13.087 1.00 96.81 79 ALA A O 1
ATOM 627 N N . ALA A 1 80 ? -8.180 3.024 12.692 1.00 96.12 80 ALA A N 1
ATOM 628 C CA . ALA A 1 80 ? -7.310 3.997 13.341 1.00 96.12 80 ALA A CA 1
ATOM 629 C C . ALA A 1 80 ? -7.418 5.383 12.694 1.00 96.12 80 ALA A C 1
ATOM 631 O O . ALA A 1 80 ? -7.568 6.383 13.397 1.00 96.12 80 ALA A O 1
ATOM 632 N N . PHE A 1 81 ? -7.393 5.468 11.361 1.00 93.31 81 PHE A N 1
ATOM 633 C CA . PHE A 1 81 ? -7.520 6.749 10.663 1.00 93.31 81 PHE A CA 1
ATOM 634 C C . PHE A 1 81 ? -8.947 7.295 10.682 1.00 93.31 81 PHE A C 1
ATOM 636 O O . PHE A 1 81 ? -9.128 8.506 10.806 1.00 93.31 81 PHE A O 1
ATOM 643 N N . ARG A 1 82 ? -9.966 6.430 10.643 1.00 94.00 82 ARG A N 1
ATOM 644 C CA . ARG A 1 82 ? -11.370 6.838 10.790 1.00 94.00 82 ARG A CA 1
ATOM 645 C C . ARG A 1 82 ? -11.617 7.502 12.149 1.00 94.00 82 ARG A C 1
ATOM 647 O O . ARG A 1 82 ? -12.281 8.535 12.210 1.00 94.00 82 ARG A O 1
ATOM 654 N N . ALA A 1 83 ? -11.033 6.956 13.218 1.00 95.62 83 ALA A N 1
ATOM 655 C CA . ALA A 1 83 ? -11.160 7.478 14.580 1.00 95.62 83 ALA A CA 1
ATOM 656 C C . ALA A 1 83 ? -10.514 8.864 14.782 1.00 95.62 83 ALA A C 1
ATOM 658 O O . ALA A 1 83 ? -10.903 9.592 15.692 1.00 95.62 83 ALA A O 1
ATOM 659 N N . ARG A 1 84 ? -9.568 9.271 13.920 1.00 91.31 84 ARG A N 1
ATOM 660 C CA . ARG A 1 84 ? -8.907 10.592 13.979 1.00 91.31 84 ARG A CA 1
ATOM 661 C C . ARG A 1 84 ? -9.766 11.742 13.436 1.00 91.31 84 ARG A C 1
ATOM 663 O O . ARG A 1 84 ? -9.365 12.901 13.532 1.00 91.31 84 ARG A O 1
ATOM 670 N N . GLY A 1 85 ? -10.935 11.443 12.871 1.00 89.62 85 GLY A N 1
ATOM 671 C CA . GLY A 1 85 ? -11.918 12.434 12.441 1.00 89.62 85 GLY A CA 1
ATOM 672 C C . GLY A 1 85 ? -11.865 12.807 10.950 1.00 89.62 85 GLY A C 1
ATOM 673 O O . GLY A 1 85 ? -11.095 12.235 10.177 1.00 89.62 85 GLY A O 1
ATOM 674 N N . PRO A 1 86 ? -12.697 13.777 10.518 1.00 87.38 86 PRO A N 1
ATOM 675 C CA . PRO A 1 86 ? -13.023 13.997 9.103 1.00 87.38 86 PRO A CA 1
ATOM 676 C C . PRO A 1 86 ? -11.835 14.318 8.191 1.00 87.38 86 PRO A C 1
ATOM 678 O O . PRO A 1 86 ? -11.829 13.913 7.032 1.00 87.38 86 PRO A O 1
ATOM 681 N N . LEU A 1 87 ? -10.807 14.999 8.706 1.00 84.44 87 LEU A N 1
ATOM 682 C CA . LEU A 1 87 ? -9.607 15.340 7.931 1.00 84.44 87 LEU A CA 1
ATOM 683 C C . LEU A 1 87 ? -8.823 14.099 7.474 1.00 84.44 87 LEU A C 1
ATOM 685 O O . LEU A 1 87 ? -8.128 14.153 6.466 1.00 84.44 87 LEU A O 1
ATOM 689 N N . TRP A 1 88 ? -8.959 12.976 8.181 1.00 86.75 88 TRP A N 1
ATOM 690 C CA . TRP A 1 88 ? -8.285 11.713 7.872 1.00 86.75 88 TRP A CA 1
ATOM 691 C C . TRP A 1 88 ? -9.139 10.766 7.023 1.00 86.75 88 TRP A C 1
ATOM 693 O O . TRP A 1 88 ? -8.672 9.692 6.642 1.00 86.75 88 TRP A O 1
ATOM 703 N N . ALA A 1 89 ? -10.371 11.158 6.677 1.00 86.88 89 ALA A N 1
ATOM 704 C CA . ALA A 1 89 ? -11.267 10.341 5.867 1.00 86.88 89 ALA A CA 1
ATOM 705 C C . ALA A 1 89 ? -10.665 9.907 4.514 1.00 86.88 89 ALA A C 1
ATOM 707 O O . ALA A 1 89 ? -10.860 8.745 4.160 1.00 86.88 89 ALA A O 1
ATOM 708 N N . PRO A 1 90 ? -9.901 10.744 3.775 1.00 85.12 90 PRO A N 1
ATOM 709 C CA . PRO A 1 90 ? -9.258 10.305 2.534 1.00 85.12 90 PRO A CA 1
ATOM 710 C C . PRO A 1 90 ? -8.284 9.137 2.741 1.00 85.12 90 PRO A C 1
ATOM 712 O O . PRO A 1 90 ? -8.308 8.176 1.976 1.00 85.12 90 PRO A O 1
ATOM 715 N N . ILE A 1 91 ? -7.491 9.182 3.814 1.00 87.38 91 ILE A N 1
ATOM 716 C CA . ILE A 1 91 ? -6.522 8.134 4.162 1.00 87.38 91 ILE A CA 1
ATOM 717 C C . ILE A 1 91 ? -7.250 6.872 4.625 1.00 87.38 91 ILE A C 1
ATOM 719 O O . ILE A 1 91 ? -6.948 5.782 4.153 1.00 87.38 91 ILE A O 1
ATOM 723 N N . ALA A 1 92 ? -8.276 7.006 5.470 1.00 91.50 92 ALA A N 1
ATOM 724 C CA . ALA A 1 92 ? -9.105 5.867 5.864 1.00 91.50 92 ALA A CA 1
ATOM 725 C C . ALA A 1 92 ? -9.778 5.199 4.646 1.00 91.50 92 ALA A C 1
ATOM 727 O O . ALA A 1 92 ? -9.830 3.977 4.550 1.00 91.50 92 ALA A O 1
ATOM 728 N N . ASN A 1 93 ? -10.250 5.985 3.672 1.00 90.62 93 ASN A N 1
ATOM 729 C CA . ASN A 1 93 ? -10.888 5.468 2.459 1.00 90.62 93 ASN A CA 1
ATOM 730 C C . ASN A 1 93 ? -9.935 4.662 1.562 1.00 90.62 93 ASN A C 1
ATOM 732 O O . ASN A 1 93 ? -10.394 3.729 0.902 1.00 90.62 93 ASN A O 1
ATOM 736 N N . ALA A 1 94 ? -8.635 4.970 1.555 1.00 90.75 94 ALA A N 1
ATOM 737 C CA . ALA A 1 94 ? -7.617 4.177 0.856 1.00 90.75 94 ALA A CA 1
ATOM 738 C C . ALA A 1 94 ? -7.496 2.740 1.409 1.00 90.75 94 ALA A C 1
ATOM 740 O O . ALA A 1 94 ? -7.169 1.809 0.670 1.00 90.75 94 ALA A O 1
ATOM 741 N N . PHE A 1 95 ? -7.841 2.536 2.682 1.00 93.44 95 PHE A N 1
ATOM 742 C CA . PHE A 1 95 ? -7.844 1.226 3.341 1.00 93.44 95 PHE A CA 1
ATOM 743 C C . PHE A 1 95 ? -9.210 0.530 3.330 1.00 93.44 95 PHE A C 1
ATOM 745 O O . PHE A 1 95 ? -9.325 -0.595 3.804 1.00 93.44 95 PHE A O 1
ATOM 752 N N . SER A 1 96 ? -10.234 1.148 2.736 1.00 92.81 96 SER A N 1
ATOM 753 C CA . SER A 1 96 ? -11.568 0.546 2.670 1.00 92.81 96 SER A CA 1
ATOM 754 C C . SER A 1 96 ? -11.606 -0.716 1.790 1.00 92.81 96 SER A C 1
ATOM 756 O O . SER A 1 96 ? -10.924 -0.774 0.756 1.00 92.81 96 SER A O 1
ATOM 758 N N . PRO A 1 97 ? -12.471 -1.702 2.102 1.00 91.00 97 PRO A N 1
ATOM 759 C CA . PRO A 1 97 ? -12.638 -2.905 1.285 1.00 91.00 97 PRO A CA 1
ATOM 760 C C . PRO A 1 97 ? -12.956 -2.616 -0.188 1.00 91.00 97 PRO A C 1
ATOM 762 O O . PRO A 1 97 ? -12.462 -3.312 -1.077 1.00 91.00 97 PRO A O 1
ATOM 765 N N . GLU A 1 98 ? -13.743 -1.570 -0.457 1.00 90.75 98 GLU A N 1
ATOM 766 C CA . GLU A 1 98 ? -14.094 -1.132 -1.811 1.00 90.75 98 GLU A CA 1
ATOM 767 C C . GLU A 1 98 ? -12.864 -0.634 -2.584 1.00 90.75 98 GLU A C 1
ATOM 769 O O . GLU A 1 98 ? -12.675 -0.962 -3.759 1.00 90.75 98 GLU A O 1
ATOM 774 N N . HIS A 1 99 ? -11.984 0.132 -1.931 1.00 89.25 99 HIS A N 1
ATOM 775 C CA . HIS A 1 99 ? -10.727 0.556 -2.539 1.00 89.25 99 HIS A CA 1
ATOM 776 C C . HIS A 1 99 ? 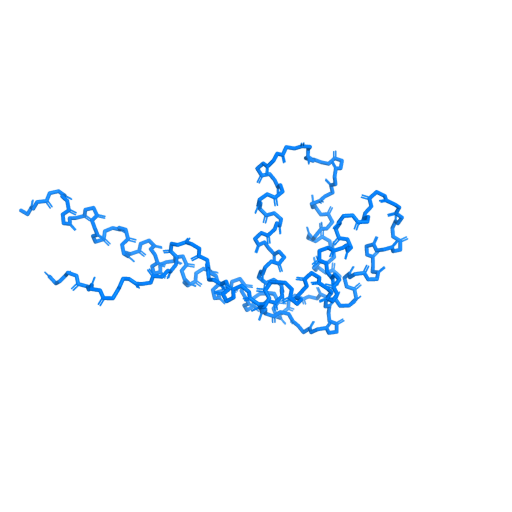-9.819 -0.645 -2.834 1.00 89.25 99 HIS A C 1
ATOM 778 O O . HIS A 1 99 ? -9.352 -0.793 -3.964 1.00 89.25 99 HIS A O 1
ATOM 784 N N . GLY A 1 100 ? -9.662 -1.563 -1.876 1.00 86.88 100 GLY A N 1
ATOM 785 C CA . GLY A 1 100 ? -8.892 -2.793 -2.075 1.00 86.88 100 GLY A CA 1
ATOM 786 C C . GLY A 1 100 ? -9.426 -3.669 -3.213 1.00 86.88 100 GLY A C 1
ATOM 787 O O . GLY A 1 100 ? -8.646 -4.229 -3.983 1.00 86.88 100 GLY A O 1
ATOM 788 N N . ALA A 1 101 ? -10.749 -3.760 -3.376 1.00 87.56 101 ALA A N 1
ATOM 789 C CA . ALA A 1 101 ? -11.366 -4.482 -4.488 1.00 87.56 101 ALA A CA 1
ATOM 790 C C . ALA A 1 101 ? -11.002 -3.862 -5.849 1.00 87.56 101 ALA A C 1
ATOM 792 O O . ALA A 1 101 ? -10.635 -4.588 -6.775 1.00 87.56 101 ALA A O 1
ATOM 793 N N . ARG A 1 102 ? -11.023 -2.525 -5.957 1.00 86.69 102 ARG A N 1
ATOM 794 C CA . ARG A 1 102 ? -10.600 -1.808 -7.173 1.00 86.69 102 ARG A CA 1
ATOM 795 C C . ARG A 1 102 ? -9.121 -2.022 -7.494 1.00 86.69 102 ARG A C 1
ATOM 797 O O . ARG A 1 102 ? -8.780 -2.198 -8.662 1.00 86.69 102 ARG A O 1
ATOM 804 N N . LEU A 1 103 ? -8.253 -2.034 -6.481 1.00 85.06 103 LEU A N 1
ATOM 805 C CA . LEU A 1 103 ? -6.821 -2.282 -6.672 1.00 85.06 103 LEU A CA 1
ATOM 806 C C . LEU A 1 103 ? -6.544 -3.713 -7.146 1.00 85.06 103 LEU A C 1
ATOM 808 O O . LEU A 1 103 ? -5.802 -3.905 -8.108 1.00 85.06 103 LEU A O 1
ATOM 812 N N . ARG A 1 104 ? -7.193 -4.714 -6.538 1.00 81.31 104 ARG A N 1
ATOM 813 C CA . ARG A 1 104 ? -7.049 -6.122 -6.944 1.00 81.31 104 ARG A CA 1
ATOM 814 C C . ARG A 1 104 ? -7.556 -6.381 -8.362 1.00 81.31 104 ARG A C 1
ATOM 816 O O . ARG A 1 104 ? -6.924 -7.125 -9.104 1.00 81.31 104 ARG A O 1
ATOM 823 N N . ALA A 1 105 ? -8.648 -5.731 -8.768 1.00 81.75 105 ALA A N 1
ATOM 824 C CA . ALA A 1 105 ? -9.189 -5.856 -10.122 1.00 81.75 105 ALA A CA 1
ATOM 825 C C . ALA A 1 105 ? -8.251 -5.306 -11.216 1.00 81.75 105 ALA A C 1
ATOM 827 O O . ALA A 1 105 ? -8.392 -5.664 -12.382 1.00 81.75 105 ALA A O 1
ATOM 828 N N . ARG A 1 106 ? -7.294 -4.439 -10.861 1.00 77.50 106 ARG A N 1
ATOM 829 C CA . ARG A 1 106 ? -6.365 -3.805 -11.807 1.00 77.50 106 ARG A CA 1
ATOM 830 C C . ARG A 1 106 ? -5.159 -4.668 -12.199 1.00 77.50 106 ARG A C 1
ATOM 832 O O . ARG A 1 106 ? -4.415 -4.221 -13.069 1.00 77.50 106 ARG A O 1
ATOM 839 N N . ASP A 1 107 ? -4.947 -5.832 -11.567 1.00 67.62 107 ASP A N 1
ATOM 840 C CA . ASP A 1 107 ? -3.718 -6.652 -11.688 1.00 67.62 107 ASP A CA 1
ATOM 841 C C . ASP A 1 107 ? -2.451 -5.774 -11.711 1.00 67.62 107 ASP A C 1
ATOM 843 O O . ASP A 1 107 ? -1.629 -5.780 -12.638 1.00 67.62 107 ASP A O 1
ATOM 847 N N . TRP A 1 108 ? -2.371 -4.873 -10.728 1.00 67.00 108 TRP A N 1
ATOM 848 C CA . TRP A 1 108 ? -1.356 -3.835 -10.740 1.00 67.00 108 TRP A CA 1
ATOM 849 C C . TRP A 1 108 ? 0.027 -4.426 -10.457 1.00 67.00 108 TRP A C 1
ATOM 851 O O . TRP A 1 108 ? 0.248 -5.135 -9.476 1.00 67.00 108 TRP A O 1
ATOM 861 N N . ARG A 1 109 ? 0.985 -4.068 -11.315 1.00 64.94 109 ARG A N 1
ATOM 862 C CA . ARG A 1 109 ? 2.421 -4.235 -11.080 1.00 64.94 109 ARG A CA 1
ATOM 863 C C . ARG A 1 109 ? 3.077 -2.874 -11.208 1.00 64.94 109 ARG A C 1
ATOM 865 O O . ARG A 1 109 ? 2.731 -2.139 -12.136 1.00 64.94 109 ARG A O 1
ATOM 872 N N . ALA A 1 110 ? 4.058 -2.590 -10.353 1.00 63.41 110 ALA A N 1
ATOM 873 C CA . ALA A 1 110 ? 4.832 -1.357 -10.414 1.00 63.41 110 ALA A CA 1
ATOM 874 C C . ALA A 1 110 ? 5.299 -1.056 -11.853 1.00 63.41 110 ALA A C 1
ATOM 876 O O . ALA A 1 110 ? 6.029 -1.864 -12.451 1.00 63.41 110 ALA A O 1
ATOM 877 N N . PRO A 1 111 ? 4.865 0.074 -12.447 1.00 60.06 111 PRO A N 1
ATOM 878 C CA . PRO A 1 111 ? 5.313 0.484 -13.769 1.00 60.06 111 PRO A CA 1
ATOM 879 C C . PRO A 1 111 ? 6.844 0.557 -13.792 1.00 60.06 111 PRO A C 1
ATOM 881 O O . PRO A 1 111 ? 7.449 1.223 -12.963 1.00 60.06 111 PRO A O 1
ATOM 884 N N . GLY A 1 112 ? 7.481 -0.166 -14.716 1.00 57.47 112 GLY A N 1
ATOM 885 C CA . GLY A 1 112 ? 8.945 -0.208 -14.831 1.00 57.47 112 GLY A CA 1
ATOM 886 C C . GLY A 1 112 ? 9.640 -1.386 -14.137 1.00 57.47 112 GLY A C 1
ATOM 887 O O . GLY A 1 112 ? 10.728 -1.743 -14.577 1.00 57.47 112 GLY A O 1
ATOM 888 N N . ALA A 1 113 ? 9.003 -2.068 -13.175 1.00 57.19 113 ALA A N 1
ATOM 889 C CA . ALA A 1 113 ? 9.551 -3.285 -12.553 1.00 57.19 113 ALA A CA 1
ATOM 890 C C . ALA A 1 113 ? 9.377 -4.544 -13.427 1.00 57.19 113 ALA A C 1
ATOM 892 O O . ALA A 1 113 ? 9.938 -5.600 -13.148 1.00 57.19 113 ALA A O 1
ATOM 893 N N . ARG A 1 114 ? 8.609 -4.457 -14.524 1.00 61.44 114 ARG A N 1
ATOM 894 C CA . ARG A 1 114 ? 8.475 -5.572 -15.472 1.00 61.44 114 ARG A CA 1
ATOM 895 C C . ARG A 1 114 ? 9.807 -5.805 -16.185 1.00 61.44 114 ARG A C 1
ATOM 897 O O . ARG A 1 114 ? 10.210 -5.009 -17.047 1.00 61.44 114 ARG A O 1
ATOM 904 N N . ARG A 1 115 ? 10.454 -6.930 -15.859 1.00 57.88 115 ARG A N 1
ATOM 905 C CA . ARG A 1 115 ? 11.550 -7.481 -16.663 1.00 57.88 115 ARG A CA 1
ATOM 906 C C . ARG A 1 115 ? 11.077 -7.605 -18.11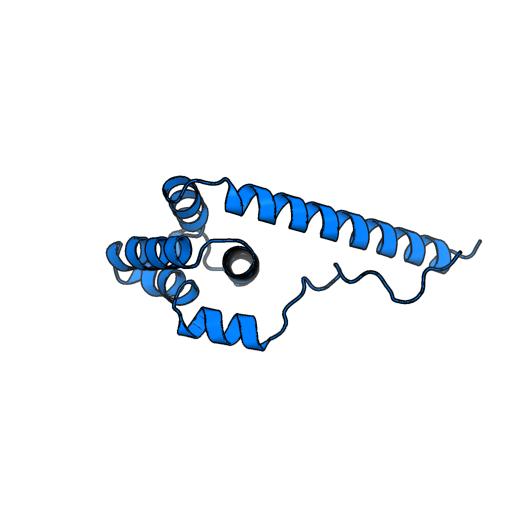2 1.00 57.88 115 ARG A C 1
ATOM 908 O O . ARG A 1 115 ? 9.963 -8.079 -18.348 1.00 57.88 115 ARG A O 1
ATOM 915 N N . PRO A 1 116 ? 11.865 -7.137 -19.091 1.00 58.97 116 PRO A N 1
ATOM 916 C CA . PRO A 1 116 ? 11.474 -7.283 -20.482 1.00 58.97 116 PRO A CA 1
ATOM 917 C C . PRO A 1 116 ? 11.429 -8.772 -20.842 1.00 58.97 116 PRO A C 1
ATOM 919 O O . PRO A 1 116 ? 12.283 -9.546 -20.415 1.00 58.97 116 PRO A O 1
ATOM 922 N N . ALA A 1 117 ? 10.469 -9.159 -21.682 1.00 55.44 117 ALA A N 1
ATOM 923 C CA . ALA A 1 117 ? 10.411 -10.511 -22.241 1.00 55.44 117 ALA A CA 1
ATOM 924 C C . ALA A 1 117 ? 11.647 -10.848 -23.104 1.00 55.44 117 ALA A C 1
ATOM 926 O O . ALA A 1 117 ? 11.930 -12.016 -23.351 1.00 55.44 117 ALA A O 1
ATOM 927 N N . VAL A 1 118 ? 12.396 -9.828 -23.546 1.00 54.38 118 VAL A N 1
ATOM 928 C CA . VAL A 1 118 ? 13.603 -9.962 -24.367 1.00 54.38 118 VAL A CA 1
ATOM 929 C C . VAL A 1 118 ? 14.811 -9.392 -23.625 1.00 54.38 118 VAL A C 1
ATOM 931 O O . VAL A 1 118 ? 14.903 -8.187 -23.380 1.00 54.38 118 VAL A O 1
ATOM 934 N N . VAL A 1 119 ? 15.767 -10.266 -23.310 1.00 63.75 119 VAL A N 1
ATOM 935 C CA . VAL A 1 119 ? 17.083 -9.903 -22.772 1.00 63.75 119 VAL A CA 1
ATOM 936 C C . VAL A 1 119 ? 18.072 -9.863 -23.934 1.00 63.75 119 VAL A C 1
ATOM 938 O O . VAL A 1 119 ? 18.356 -10.893 -24.544 1.00 63.75 119 VAL A O 1
ATOM 941 N N . LEU A 1 120 ? 18.588 -8.675 -24.259 1.00 58.97 120 LEU A N 1
ATOM 942 C CA . LEU A 1 120 ? 19.645 -8.534 -25.261 1.00 58.97 120 LEU A CA 1
ATOM 943 C C . LEU A 1 120 ? 20.951 -9.085 -24.670 1.00 58.97 120 LEU A C 1
ATOM 945 O O . LEU A 1 120 ? 21.495 -8.485 -23.743 1.00 58.97 120 LEU A O 1
ATOM 949 N N . ARG A 1 121 ? 21.414 -10.228 -25.188 1.00 60.19 121 ARG A N 1
ATOM 950 C CA . ARG A 1 121 ? 22.762 -10.756 -24.928 1.00 60.19 121 ARG A CA 1
ATOM 951 C C . ARG A 1 121 ? 23.802 -9.963 -25.723 1.00 60.19 121 ARG A C 1
ATOM 953 O O . ARG A 1 121 ? 23.475 -9.488 -26.843 1.00 60.19 121 ARG A O 1
#